Protein AF-A0A8T6WMJ4-F1 (afdb_monomer)

Solvent-accessible surface area (backbone atoms only — not comparable to full-atom values): 5506 Å² total; per-residue (Å²): 79,81,47,63,39,64,85,74,87,88,78,61,91,92,63,87,86,76,76,48,78,46,61,46,92,67,79,92,56,48,61,53,77,47,76,50,75,56,61,42,92,82,48,72,84,88,79,86,89,86,66,47,31,37,86,85,29,91,75,22,65,30,56,69,81,64,47,72,78,40,81,51,76,38,51,92,72,15,37,35,40,40,30,36,33,73

Mean predicted aligned error: 3.06 Å

Secondary structure (DSSP, 8-state):
-EEEE-SS----TT-----EEEE-S-SS--EEEEEEE--TTT----------BTTT-TT--B-SS-EEEEEEEEGGGTEEEEEEE-

Radius of gyration: 14.14 Å; Cα contacts (8 Å, |Δi|>4): 134; chains: 1; bounding box: 32×24×35 Å

Structure (mmCIF, N/CA/C/O backbone):
data_AF-A0A8T6WMJ4-F1
#
_entry.id   AF-A0A8T6WMJ4-F1
#
loop_
_atom_site.group_PDB
_atom_site.id
_atom_site.type_symbol
_atom_site.label_atom_id
_atom_site.label_alt_id
_atom_site.label_comp_id
_atom_site.label_asym_id
_atom_site.label_entity_id
_atom_site.label_seq_id
_atom_site.pdbx_PDB_ins_code
_atom_site.Cartn_x
_atom_site.Cartn_y
_atom_site.Cartn_z
_atom_site.occupancy
_atom_site.B_iso_or_equiv
_atom_site.auth_seq_id
_atom_site.auth_comp_id
_atom_site.auth_asym_id
_atom_site.auth_atom_id
_atom_site.pdbx_PDB_model_num
ATOM 1 N N . MET A 1 1 ? -14.402 9.493 1.030 1.00 86.69 1 MET A N 1
ATOM 2 C CA . MET A 1 1 ? -13.991 9.427 -0.383 1.00 86.69 1 MET A CA 1
ATOM 3 C C . MET A 1 1 ? -12.667 8.683 -0.509 1.00 86.69 1 MET A C 1
ATOM 5 O O . MET A 1 1 ? -11.876 8.728 0.417 1.00 86.69 1 MET A O 1
ATOM 9 N N . VAL A 1 2 ? -12.442 7.985 -1.627 1.00 91.06 2 VAL A N 1
ATOM 10 C CA . VAL A 1 2 ? -11.128 7.426 -1.994 1.00 91.06 2 VAL A CA 1
ATOM 11 C C . VAL A 1 2 ? -10.510 8.331 -3.056 1.00 91.06 2 VAL A C 1
ATOM 13 O O . VAL A 1 2 ? -11.195 8.671 -4.022 1.00 91.06 2 VAL A O 1
ATOM 16 N N . GLN A 1 3 ? -9.241 8.690 -2.897 1.00 93.50 3 GLN A N 1
ATOM 17 C CA . GLN A 1 3 ? -8.483 9.538 -3.815 1.00 93.50 3 GLN A CA 1
ATOM 18 C C . GLN A 1 3 ? -7.131 8.896 -4.139 1.00 93.50 3 GLN A C 1
ATOM 20 O O . GLN A 1 3 ? -6.528 8.242 -3.289 1.00 93.50 3 GLN A O 1
ATOM 25 N N . ILE A 1 4 ? -6.683 9.057 -5.387 1.00 93.94 4 ILE A N 1
ATOM 26 C CA . ILE A 1 4 ? -5.404 8.543 -5.887 1.00 93.94 4 ILE A CA 1
ATOM 27 C C . ILE A 1 4 ? -4.649 9.703 -6.528 1.00 93.94 4 ILE A C 1
ATOM 29 O O . ILE A 1 4 ? -5.182 10.344 -7.435 1.00 93.94 4 ILE A O 1
ATOM 33 N N . GLU A 1 5 ? -3.422 9.955 -6.077 1.00 95.19 5 GLU A N 1
ATOM 34 C CA . GLU A 1 5 ? -2.579 11.037 -6.589 1.00 95.19 5 GLU A CA 1
ATOM 35 C C . GLU A 1 5 ? -1.127 10.592 -6.802 1.00 95.19 5 GLU A C 1
ATOM 37 O O . GLU A 1 5 ? -0.555 9.983 -5.903 1.00 95.19 5 GLU A O 1
ATOM 42 N N . PRO A 1 6 ? -0.496 10.934 -7.937 1.00 94.88 6 PRO A N 1
ATOM 43 C CA . PRO A 1 6 ? -1.107 11.531 -9.120 1.00 94.88 6 PRO A CA 1
ATOM 44 C C . PRO A 1 6 ? -2.042 10.545 -9.841 1.00 94.88 6 PRO A C 1
ATOM 46 O O . PRO A 1 6 ? -1.853 9.332 -9.801 1.00 94.88 6 PRO A O 1
ATOM 49 N N . TYR A 1 7 ? -3.049 11.076 -10.542 1.00 90.56 7 TYR A N 1
ATOM 50 C CA . TYR A 1 7 ? -3.905 10.266 -11.420 1.00 90.56 7 TYR A CA 1
ATOM 51 C C . TYR A 1 7 ? -3.150 9.796 -12.676 1.00 90.56 7 TYR A C 1
ATOM 53 O O . TYR A 1 7 ? -3.345 8.679 -13.149 1.00 90.56 7 TYR A O 1
ATOM 61 N N . VAL A 1 8 ? -2.269 10.653 -13.199 1.00 92.44 8 VAL A N 1
ATOM 62 C CA . VAL A 1 8 ? -1.343 10.362 -14.297 1.00 92.44 8 VAL A CA 1
ATOM 63 C C . VAL A 1 8 ? -0.019 11.031 -13.969 1.00 92.44 8 VAL A C 1
ATOM 65 O O . VAL A 1 8 ? -0.006 12.188 -13.553 1.00 92.44 8 VAL A O 1
ATOM 68 N N . THR A 1 9 ? 1.078 10.320 -14.199 1.00 93.62 9 THR A N 1
ATOM 69 C CA . THR A 1 9 ? 2.419 10.901 -14.198 1.00 93.62 9 THR A CA 1
ATOM 70 C C . THR A 1 9 ? 3.209 10.417 -15.408 1.00 93.62 9 THR A C 1
ATOM 72 O O . THR A 1 9 ? 2.824 9.450 -16.071 1.00 93.62 9 THR A O 1
ATOM 75 N N . THR A 1 10 ? 4.284 11.118 -15.740 1.00 94.38 10 THR A N 1
ATOM 76 C CA . THR A 1 10 ? 5.232 10.738 -16.788 1.00 94.38 10 THR A CA 1
ATOM 77 C C . THR A 1 10 ? 6.623 10.936 -16.223 1.00 94.38 10 THR A C 1
ATOM 79 O O . THR A 1 10 ? 6.989 12.058 -15.901 1.00 94.38 10 THR A O 1
ATOM 82 N N . GLU A 1 11 ? 7.364 9.842 -16.112 1.00 94.19 11 GLU A N 1
ATOM 83 C CA . GLU A 1 11 ? 8.703 9.796 -15.524 1.00 94.19 11 GLU A CA 1
ATOM 84 C C . GLU A 1 11 ? 9.670 9.158 -16.519 1.00 94.19 11 GLU A C 1
ATOM 86 O O . GLU A 1 11 ? 9.246 8.429 -17.429 1.00 94.19 11 GLU A O 1
ATOM 91 N N . GLU A 1 12 ? 10.967 9.391 -16.335 1.00 94.94 12 GLU A N 1
ATOM 92 C CA . GLU A 1 12 ? 11.984 8.692 -17.108 1.00 94.94 12 GLU A CA 1
ATOM 93 C C . GLU A 1 12 ? 12.213 7.262 -16.589 1.00 94.94 12 GLU A C 1
ATOM 95 O O . GLU A 1 12 ? 11.851 6.875 -15.473 1.00 94.94 12 GLU A O 1
ATOM 100 N N . VAL A 1 13 ? 12.817 6.419 -17.430 1.00 93.00 13 VAL A N 1
ATOM 101 C CA . VAL A 1 13 ? 13.154 5.045 -17.038 1.00 93.00 13 VAL A CA 1
ATOM 102 C C . VAL A 1 13 ? 14.143 5.077 -15.871 1.00 93.00 13 VAL A C 1
ATOM 104 O O . VAL A 1 13 ? 15.136 5.795 -15.919 1.00 93.00 13 VAL A O 1
ATOM 107 N N . ALA A 1 14 ? 13.899 4.229 -14.869 1.00 92.06 14 ALA A N 1
ATOM 108 C CA . ALA A 1 14 ? 14.658 4.123 -13.618 1.00 92.06 14 ALA A CA 1
ATOM 109 C C . ALA A 1 14 ? 14.448 5.264 -12.603 1.00 92.06 14 ALA A C 1
ATOM 111 O O . ALA A 1 14 ? 15.016 5.199 -11.510 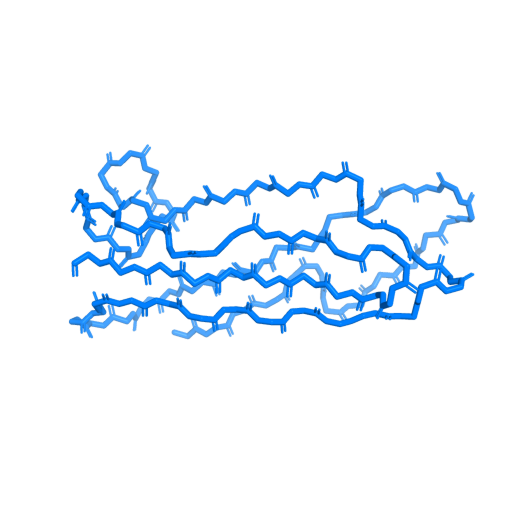1.00 92.06 14 ALA A O 1
ATOM 112 N N . GLU A 1 15 ? 13.588 6.241 -12.895 1.00 95.25 15 GLU A N 1
ATOM 113 C CA . GLU A 1 15 ? 13.101 7.174 -11.878 1.00 95.25 15 GLU A CA 1
ATOM 114 C C . GLU A 1 15 ? 12.021 6.526 -10.998 1.00 95.25 15 GLU A C 1
ATOM 116 O O . GLU A 1 15 ? 11.373 5.541 -11.364 1.00 95.25 15 GLU A O 1
ATOM 121 N N . SER A 1 16 ? 11.863 7.055 -9.783 1.00 95.25 16 SER A N 1
ATOM 122 C CA . SER A 1 16 ? 10.838 6.619 -8.832 1.00 95.25 16 SER A CA 1
ATOM 123 C C . SER A 1 16 ? 9.789 7.708 -8.672 1.00 95.25 16 SER A C 1
ATOM 125 O O . SER A 1 16 ? 10.132 8.866 -8.462 1.00 95.25 16 SER A O 1
ATOM 127 N N . PHE A 1 17 ? 8.521 7.313 -8.678 1.00 95.81 17 PHE A N 1
ATOM 128 C CA . PHE A 1 17 ? 7.392 8.178 -8.354 1.00 95.81 17 PHE A CA 1
ATOM 129 C C . PHE A 1 17 ? 6.580 7.588 -7.203 1.00 95.81 17 PHE A C 1
ATOM 131 O O . PHE A 1 17 ? 6.622 6.383 -6.937 1.00 95.81 17 PHE A O 1
ATOM 138 N N . THR A 1 18 ? 5.808 8.445 -6.542 1.00 96.50 18 THR A N 1
ATOM 139 C CA . THR A 1 18 ? 4.950 8.068 -5.416 1.00 96.50 18 THR A CA 1
ATOM 140 C C . THR A 1 18 ? 3.491 8.154 -5.831 1.00 96.50 18 THR A C 1
ATOM 142 O O . THR A 1 18 ? 3.062 9.182 -6.347 1.00 96.50 18 THR A O 1
ATOM 145 N N . ILE A 1 19 ? 2.728 7.090 -5.570 1.00 95.50 19 ILE A N 1
ATOM 146 C CA . ILE A 1 19 ? 1.265 7.101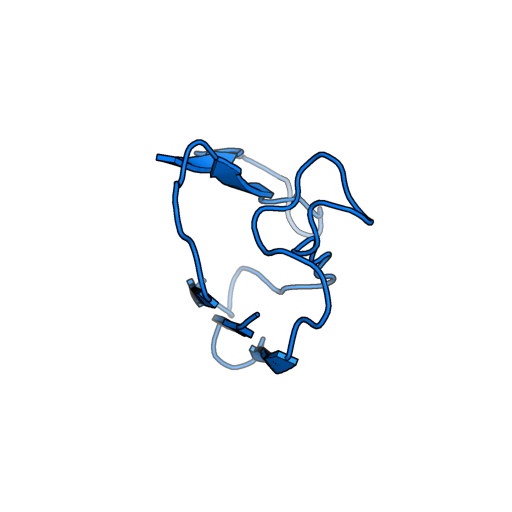 -5.650 1.00 95.50 19 ILE A CA 1
ATOM 147 C C . ILE A 1 19 ? 0.703 7.130 -4.229 1.00 95.50 19 ILE A C 1
ATOM 149 O O . ILE A 1 19 ? 0.876 6.175 -3.472 1.00 95.50 19 ILE A O 1
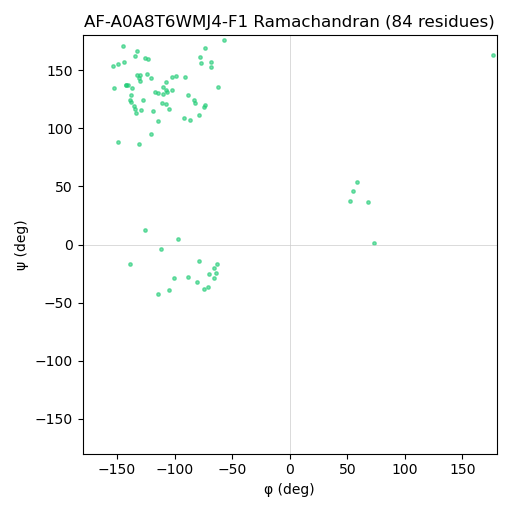ATOM 153 N N . ASN A 1 20 ? -0.005 8.199 -3.892 1.00 95.94 20 ASN A N 1
ATOM 154 C CA . ASN A 1 20 ? -0.753 8.343 -2.654 1.00 95.94 20 ASN A CA 1
ATOM 155 C C . ASN A 1 20 ? -2.164 7.791 -2.848 1.00 95.94 20 ASN A C 1
ATOM 157 O O . ASN A 1 20 ? -2.863 8.171 -3.788 1.00 95.94 20 ASN A O 1
ATOM 161 N N . VAL A 1 21 ? -2.586 6.905 -1.947 1.00 94.88 21 VAL A N 1
ATOM 162 C CA . VAL A 1 21 ? -3.963 6.410 -1.874 1.00 94.88 21 VAL A CA 1
ATOM 163 C C . VAL A 1 21 ? -4.551 6.887 -0.558 1.00 94.88 21 VAL A C 1
ATOM 165 O O . VAL A 1 21 ? -4.218 6.357 0.499 1.00 94.88 21 VAL A O 1
ATOM 168 N N . THR A 1 22 ? -5.430 7.877 -0.636 1.00 94.88 22 THR A N 1
ATOM 169 C CA . THR A 1 22 ? -6.020 8.520 0.537 1.00 94.88 22 THR A CA 1
ATOM 170 C C . THR A 1 22 ? -7.474 8.105 0.668 1.00 94.88 22 THR A C 1
ATOM 172 O O . THR A 1 22 ? -8.238 8.130 -0.300 1.00 94.88 22 THR A O 1
ATOM 175 N N . LEU A 1 23 ? -7.871 7.730 1.879 1.00 92.81 23 LEU A N 1
ATOM 176 C CA . LEU A 1 23 ? -9.268 7.608 2.264 1.00 92.81 23 LEU A CA 1
ATOM 177 C C . LEU A 1 23 ? -9.589 8.795 3.179 1.00 92.81 23 LEU A C 1
ATOM 179 O O . LEU A 1 23 ? -8.840 9.074 4.101 1.00 92.81 23 LEU A O 1
ATOM 183 N N . SER A 1 24 ? -10.680 9.505 2.920 1.00 90.75 24 SER A N 1
ATOM 184 C CA . SER A 1 24 ? -11.151 10.630 3.743 1.00 90.75 24 SER A CA 1
ATOM 185 C C . SER A 1 24 ? -12.642 10.488 4.023 1.00 90.75 24 SER A C 1
ATOM 187 O O . SER A 1 24 ? -13.317 9.711 3.351 1.00 90.75 24 SER A O 1
ATOM 189 N N . ASP A 1 25 ? -13.195 11.247 4.966 1.00 87.00 25 ASP A N 1
ATOM 190 C CA . ASP A 1 25 ? -14.650 11.429 5.122 1.00 87.00 25 ASP A CA 1
ATOM 191 C C . ASP A 1 25 ? -15.468 10.122 5.203 1.00 87.00 25 ASP A C 1
ATOM 193 O O . ASP A 1 25 ? -16.560 10.021 4.636 1.00 87.00 25 ASP A O 1
ATOM 197 N N . VAL A 1 26 ? -14.936 9.089 5.867 1.00 85.62 26 VAL A N 1
ATOM 198 C CA . VAL A 1 26 ? -15.671 7.846 6.143 1.00 85.62 26 VAL A CA 1
ATOM 199 C C . VAL A 1 26 ? -16.022 7.793 7.622 1.00 85.62 26 VAL A C 1
ATOM 201 O O . VAL A 1 26 ? -15.144 7.818 8.476 1.00 85.62 26 VAL A O 1
ATOM 204 N N . GLN A 1 27 ? -17.315 7.713 7.926 1.00 85.56 27 GLN A N 1
ATOM 205 C CA . GLN A 1 27 ? -17.801 7.525 9.292 1.00 85.56 27 GLN A CA 1
ATOM 206 C C . GLN A 1 27 ? -17.949 6.033 9.599 1.00 85.56 27 GLN A C 1
ATOM 208 O O . GLN A 1 27 ? -18.374 5.272 8.730 1.00 85.56 27 GLN A O 1
ATOM 213 N N . ASN A 1 28 ? -17.663 5.636 10.844 1.00 89.31 28 ASN A N 1
ATOM 214 C CA . ASN A 1 28 ? -17.786 4.253 11.327 1.00 89.31 28 ASN A CA 1
ATOM 215 C C . ASN A 1 28 ? -16.998 3.240 10.470 1.00 89.31 28 ASN A C 1
ATOM 217 O O . ASN A 1 28 ? -17.525 2.199 10.071 1.00 89.31 28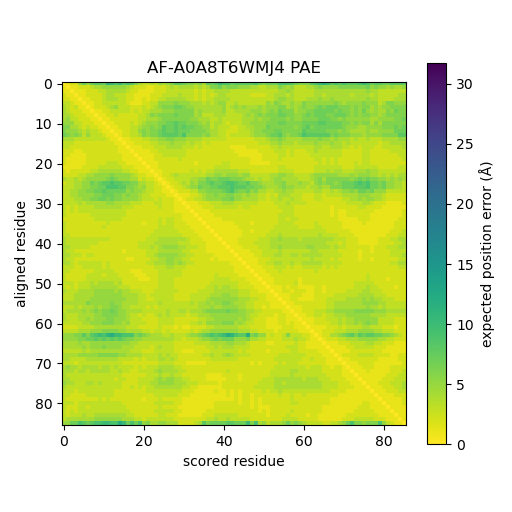 ASN A O 1
ATOM 221 N N . LEU A 1 29 ? -15.746 3.569 10.137 1.00 91.25 29 LEU A N 1
ATOM 222 C CA . LEU A 1 29 ? -14.843 2.671 9.422 1.00 91.25 29 LEU A CA 1
ATOM 223 C C . LEU A 1 29 ? -14.177 1.698 10.406 1.00 91.25 29 LEU A C 1
ATOM 225 O O . LEU A 1 29 ? -13.510 2.131 11.335 1.00 91.25 29 LEU A O 1
ATOM 229 N N . TYR A 1 30 ? -14.319 0.395 10.157 1.00 93.00 30 TYR A N 1
ATOM 230 C CA . TYR A 1 30 ? -13.761 -0.673 11.008 1.00 93.00 30 TYR A CA 1
ATOM 231 C C . TYR A 1 30 ? -12.637 -1.466 10.334 1.00 93.00 30 TYR A C 1
ATOM 233 O O . TYR A 1 30 ? -12.049 -2.374 10.912 1.00 93.00 30 TYR A O 1
ATOM 241 N N . GLY A 1 31 ? -12.346 -1.176 9.068 1.00 94.75 31 GLY A N 1
ATOM 242 C CA . GLY A 1 31 ? -11.273 -1.854 8.362 1.00 94.75 31 GLY A CA 1
ATOM 243 C C . GLY A 1 31 ? -11.159 -1.453 6.908 1.00 94.75 31 GLY A C 1
ATOM 244 O O . GLY A 1 31 ? -12.076 -0.889 6.310 1.00 94.75 31 GLY A O 1
ATOM 245 N N . VAL A 1 32 ? -10.005 -1.766 6.334 1.00 95.00 32 VAL A N 1
ATOM 246 C CA . VAL A 1 32 ? -9.660 -1.444 4.955 1.00 95.00 32 VAL A CA 1
ATOM 247 C C . VAL A 1 32 ? -9.084 -2.660 4.250 1.00 95.00 32 VAL A C 1
ATOM 249 O O . VAL A 1 32 ? -8.373 -3.482 4.829 1.00 95.00 32 VAL A O 1
ATOM 252 N N . LYS A 1 33 ? -9.376 -2.748 2.954 1.00 96.06 33 LYS A N 1
ATOM 253 C CA . LYS A 1 33 ? -8.752 -3.695 2.038 1.00 96.06 33 LYS A CA 1
ATOM 254 C C . LYS A 1 33 ? -8.348 -2.961 0.772 1.00 96.06 33 LYS A C 1
ATOM 256 O O . LYS A 1 33 ? -9.206 -2.540 0.001 1.00 96.06 33 LYS A O 1
ATOM 261 N N . VAL A 1 34 ? -7.046 -2.856 0.543 1.00 95.50 34 VAL A N 1
ATOM 262 C CA . VAL A 1 34 ? -6.469 -2.201 -0.632 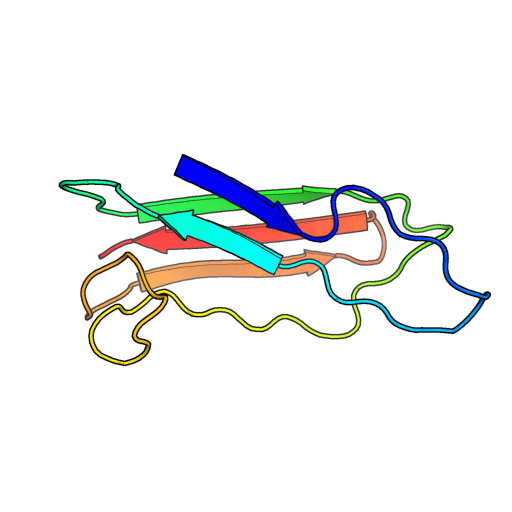1.00 95.50 34 VAL A CA 1
ATOM 263 C C . VAL A 1 34 ? -5.751 -3.247 -1.473 1.00 95.50 34 VAL A C 1
ATOM 265 O O . VAL A 1 34 ? -4.963 -4.046 -0.966 1.00 95.50 34 VAL A O 1
ATOM 268 N N . ILE A 1 35 ? -6.042 -3.269 -2.773 1.00 96.94 35 ILE A N 1
ATOM 269 C CA . ILE A 1 35 ? -5.331 -4.101 -3.746 1.00 96.94 35 ILE A CA 1
ATOM 270 C C . ILE A 1 35 ? -4.905 -3.202 -4.899 1.00 96.94 35 ILE A C 1
ATOM 272 O O . ILE A 1 35 ? -5.757 -2.715 -5.638 1.00 96.94 35 ILE A O 1
ATOM 276 N N . ILE A 1 36 ? -3.597 -3.047 -5.080 1.00 96.00 36 ILE A N 1
ATOM 277 C CA . ILE A 1 36 ? -3.010 -2.314 -6.206 1.00 96.00 36 ILE A CA 1
ATOM 278 C C . ILE A 1 36 ? -2.392 -3.334 -7.158 1.00 96.00 36 ILE A C 1
ATOM 280 O O . ILE A 1 36 ? -1.815 -4.333 -6.719 1.00 96.00 36 ILE A O 1
ATOM 284 N N . ARG A 1 37 ? -2.552 -3.111 -8.463 1.00 97.38 37 ARG A N 1
ATOM 285 C CA . ARG A 1 37 ? -1.941 -3.922 -9.518 1.00 97.38 37 ARG A CA 1
ATOM 286 C C . ARG A 1 37 ? -1.239 -3.025 -10.523 1.00 97.38 37 ARG A C 1
ATOM 288 O O . ARG A 1 37 ? -1.732 -1.939 -10.809 1.00 97.38 37 ARG A O 1
ATOM 295 N N . TRP A 1 38 ? -0.134 -3.505 -11.068 1.00 96.56 38 TRP A N 1
ATOM 296 C CA . TRP A 1 38 ? 0.634 -2.834 -12.112 1.00 96.56 38 TRP A CA 1
ATOM 297 C C . TRP A 1 38 ? 1.234 -3.865 -13.071 1.00 96.56 38 TRP A C 1
ATOM 299 O O . TRP A 1 38 ? 1.177 -5.068 -12.820 1.00 96.56 38 TRP A O 1
ATOM 309 N N . ASN A 1 39 ? 1.798 -3.394 -14.183 1.00 97.56 39 ASN A N 1
ATOM 310 C CA . ASN A 1 39 ? 2.582 -4.245 -15.072 1.00 97.56 39 ASN A CA 1
ATOM 311 C C . ASN A 1 39 ? 3.991 -4.443 -14.481 1.00 97.56 39 ASN A C 1
ATOM 313 O O . ASN A 1 39 ? 4.766 -3.487 -14.435 1.00 97.56 39 ASN A O 1
ATOM 317 N N . SER A 1 40 ? 4.308 -5.661 -14.034 1.00 97.56 40 SER A N 1
ATOM 318 C CA . SER A 1 40 ? 5.596 -6.020 -13.415 1.00 97.56 40 SER A CA 1
ATOM 319 C C . SER A 1 40 ? 6.792 -5.937 -14.357 1.00 97.56 40 SER A C 1
ATOM 321 O O . SER A 1 40 ? 7.918 -5.826 -13.884 1.00 97.56 40 SER A O 1
ATOM 323 N N . ASP A 1 41 ? 6.561 -5.962 -15.671 1.00 97.25 41 ASP A N 1
ATOM 324 C CA . ASP A 1 41 ? 7.633 -5.834 -16.662 1.00 97.25 41 ASP A CA 1
ATOM 325 C C . ASP A 1 41 ? 8.071 -4.369 -16.846 1.00 97.25 41 ASP A C 1
ATOM 327 O O . ASP A 1 41 ? 9.110 -4.103 -17.447 1.00 97.25 41 ASP A O 1
ATOM 331 N N . ILE A 1 42 ? 7.276 -3.412 -16.346 1.00 95.81 42 ILE A N 1
ATOM 332 C CA . ILE A 1 42 ? 7.504 -1.965 -16.501 1.00 95.81 42 ILE A CA 1
ATOM 333 C C . ILE A 1 42 ? 7.807 -1.305 -15.152 1.00 95.81 42 ILE A C 1
ATOM 335 O O . ILE A 1 42 ? 8.678 -0.443 -15.070 1.00 95.81 42 ILE A O 1
ATOM 339 N N . LEU A 1 43 ? 7.075 -1.681 -14.100 1.00 96.44 43 LEU A N 1
ATOM 340 C CA . LEU A 1 43 ? 7.127 -1.030 -12.792 1.00 96.44 43 LEU A CA 1
ATOM 341 C C . LEU A 1 43 ? 7.454 -2.027 -11.680 1.00 96.44 43 LEU A C 1
ATOM 343 O O . LEU A 1 43 ? 6.984 -3.166 -11.673 1.00 96.44 43 LEU A O 1
ATOM 347 N N . GLN A 1 44 ? 8.177 -1.546 -10.672 1.00 96.06 44 GLN A N 1
ATOM 348 C CA . GLN A 1 44 ? 8.437 -2.266 -9.429 1.00 96.06 44 GLN A CA 1
ATOM 349 C C . GLN A 1 44 ? 8.115 -1.377 -8.229 1.00 96.06 44 GLN A C 1
ATOM 351 O O . GLN A 1 44 ? 8.422 -0.186 -8.225 1.00 96.06 44 GLN A O 1
ATOM 356 N N . VAL A 1 45 ? 7.527 -1.959 -7.186 1.00 96.62 45 VAL A N 1
ATOM 357 C CA . VAL A 1 45 ? 7.356 -1.265 -5.909 1.00 96.62 45 VAL A CA 1
ATOM 358 C C . VAL A 1 45 ? 8.649 -1.382 -5.118 1.00 96.62 45 VAL A C 1
ATOM 360 O O . VAL A 1 45 ? 9.109 -2.489 -4.822 1.00 96.62 45 VAL A O 1
ATOM 363 N N . VAL A 1 46 ? 9.214 -0.229 -4.767 1.00 96.38 46 VAL A N 1
ATOM 364 C CA . VAL A 1 46 ? 10.467 -0.119 -4.006 1.00 96.38 46 VAL A CA 1
ATOM 365 C C . VAL A 1 46 ? 10.234 0.169 -2.523 1.00 96.38 46 VAL A C 1
ATOM 367 O O . VAL A 1 46 ? 11.029 -0.244 -1.683 1.00 96.38 46 VAL A O 1
ATOM 370 N N . ASN A 1 47 ? 9.137 0.847 -2.184 1.00 96.56 47 ASN A N 1
ATOM 371 C CA . ASN A 1 47 ? 8.774 1.192 -0.816 1.00 96.56 47 ASN A CA 1
ATOM 372 C C . ASN A 1 47 ? 7.253 1.350 -0.684 1.00 96.56 47 ASN A C 1
ATOM 374 O O . ASN A 1 47 ? 6.569 1.645 -1.664 1.00 96.56 47 ASN A O 1
ATOM 378 N N . VAL A 1 48 ? 6.740 1.131 0.526 1.00 96.69 48 VAL A N 1
ATOM 379 C CA . VAL A 1 48 ? 5.343 1.370 0.888 1.00 96.69 48 VAL A CA 1
ATOM 380 C C . VAL A 1 48 ? 5.314 2.026 2.265 1.00 96.69 48 VAL A C 1
ATOM 382 O O . VAL A 1 48 ? 5.903 1.490 3.204 1.00 96.69 48 VAL A O 1
ATOM 385 N N . ASP A 1 49 ? 4.597 3.142 2.375 1.00 95.88 49 ASP A N 1
ATOM 386 C CA . ASP A 1 49 ? 4.300 3.833 3.631 1.00 95.88 49 ASP A CA 1
ATOM 387 C C . ASP A 1 49 ? 2.801 3.694 3.937 1.00 95.88 49 ASP A C 1
ATOM 389 O O . ASP A 1 49 ? 1.959 4.035 3.105 1.00 95.88 49 ASP A O 1
ATOM 393 N N . VAL A 1 50 ? 2.460 3.124 5.095 1.00 95.69 50 VAL A N 1
ATOM 394 C CA . VAL A 1 50 ? 1.076 2.817 5.490 1.00 95.69 50 VAL A CA 1
ATOM 395 C C . VAL A 1 50 ? 0.731 3.588 6.756 1.00 95.69 50 VAL A C 1
ATOM 397 O O . VAL A 1 50 ? 1.269 3.301 7.823 1.00 95.69 50 VAL A O 1
ATOM 400 N N . ARG A 1 51 ? -0.227 4.512 6.641 1.00 95.56 51 ARG A N 1
ATOM 401 C CA . ARG A 1 51 ? -0.699 5.379 7.728 1.00 95.56 51 ARG A CA 1
ATOM 402 C C . ARG A 1 51 ? -2.187 5.157 7.949 1.00 95.56 51 ARG A C 1
ATOM 404 O O . ARG A 1 51 ? -3.018 5.675 7.211 1.00 95.56 51 ARG A O 1
ATOM 411 N N . LEU A 1 52 ? -2.520 4.293 8.903 1.00 94.50 52 LEU A N 1
ATOM 412 C CA . LEU A 1 52 ? -3.910 3.906 9.164 1.00 94.50 52 LEU A CA 1
ATOM 413 C C . LEU A 1 52 ? -4.479 4.555 10.427 1.00 94.50 52 LEU A C 1
ATOM 415 O O . LEU A 1 52 ? -5.641 4.945 10.390 1.00 94.50 52 LEU A O 1
ATOM 419 N N . GLY A 1 53 ? -3.685 4.668 11.497 1.00 94.88 53 GLY A N 1
ATOM 420 C CA . GLY A 1 53 ? -4.117 5.175 12.805 1.00 94.88 53 GLY A CA 1
ATOM 421 C C . GLY A 1 53 ? -4.313 6.678 12.808 1.00 94.88 53 GLY A C 1
ATOM 422 O O . GLY A 1 53 ? -3.357 7.409 12.562 1.00 94.88 53 GLY A O 1
ATOM 423 N N . VAL A 1 54 ? -5.536 7.134 13.080 1.00 93.69 54 VAL A N 1
ATOM 424 C CA . VAL A 1 54 ? -5.874 8.564 13.120 1.00 93.69 54 VAL A CA 1
ATOM 425 C C . VAL A 1 54 ? -5.251 9.274 14.330 1.00 93.69 54 VAL A C 1
ATOM 427 O O . VAL A 1 54 ? -4.988 10.475 14.287 1.00 93.69 54 VAL A O 1
ATOM 430 N N . GLU A 1 55 ? -4.957 8.546 15.409 1.00 94.75 55 GLU A N 1
ATOM 431 C CA . GLU A 1 55 ? -4.303 9.093 16.598 1.00 94.75 55 GLU A CA 1
ATOM 432 C C . GLU A 1 55 ? -2.780 9.228 16.437 1.00 94.75 55 GLU A C 1
ATOM 434 O O . GLU A 1 55 ? -2.187 10.151 17.000 1.00 94.75 55 GLU A O 1
ATOM 439 N N . SER A 1 56 ? -2.135 8.342 15.669 1.00 94.75 56 SER A N 1
ATOM 440 C CA . SER A 1 56 ? -0.699 8.417 15.351 1.00 94.75 56 SER A CA 1
ATOM 441 C C . SER A 1 56 ? -0.389 9.248 14.103 1.00 94.75 56 SER A C 1
ATOM 443 O O . SER A 1 56 ? 0.693 9.830 14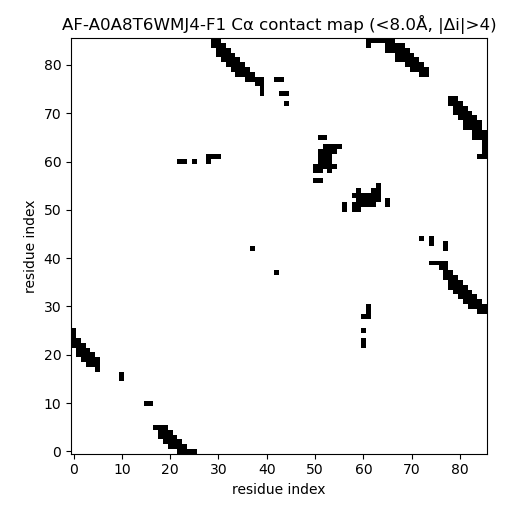.004 1.00 94.75 56 SER A O 1
ATOM 445 N N . HIS A 1 57 ? -1.329 9.327 13.163 1.00 93.06 57 HIS A N 1
ATOM 446 C CA . HIS A 1 57 ? -1.182 10.009 11.885 1.00 93.06 57 HIS A CA 1
ATOM 447 C C . HIS A 1 57 ? -2.438 10.835 11.608 1.00 93.06 57 HIS A C 1
ATOM 449 O O . HIS A 1 57 ? -3.530 10.295 11.476 1.00 93.06 57 HIS A O 1
ATOM 455 N N . SER A 1 58 ? -2.299 12.156 11.471 1.00 91.38 58 SER A N 1
ATOM 456 C CA . SER A 1 58 ? -3.451 13.044 11.242 1.00 91.38 58 SER A CA 1
ATOM 457 C C . SER A 1 58 ? -4.197 12.775 9.924 1.00 91.3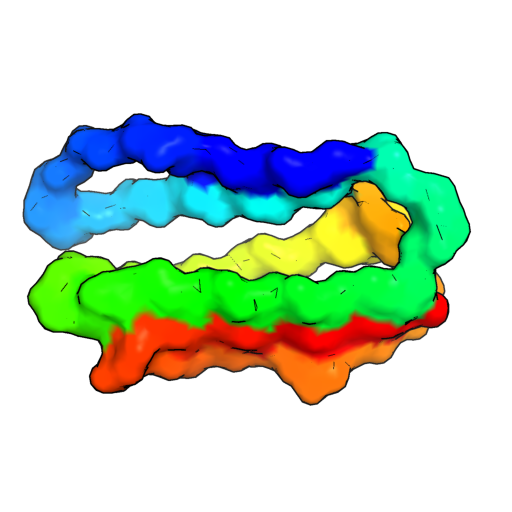8 58 SER A C 1
ATOM 459 O O . SER A 1 58 ? -5.310 13.257 9.748 1.00 91.38 58 SER A O 1
ATOM 461 N N . ASP A 1 59 ? -3.565 12.055 8.994 1.00 90.00 59 ASP A N 1
ATOM 462 C CA . ASP A 1 59 ? -4.097 11.574 7.713 1.00 90.00 59 ASP A CA 1
ATOM 463 C C . ASP A 1 59 ? -4.608 10.114 7.764 1.00 90.00 59 ASP A C 1
ATOM 465 O O . ASP A 1 59 ? -5.017 9.571 6.737 1.00 90.00 59 ASP A O 1
ATOM 469 N N . GLY A 1 60 ? -4.608 9.480 8.943 1.00 92.56 60 GLY A N 1
ATOM 470 C CA . GLY A 1 60 ? -5.188 8.158 9.187 1.00 92.56 60 GLY A CA 1
ATOM 471 C C . GLY A 1 60 ? -6.723 8.153 9.226 1.00 92.56 60 GLY A C 1
ATOM 472 O O . GLY A 1 60 ? -7.380 9.192 9.269 1.00 92.56 60 GLY A O 1
ATOM 473 N N . VAL A 1 61 ? -7.310 6.952 9.213 1.00 92.19 61 VAL A N 1
ATOM 474 C CA . VAL A 1 61 ? -8.771 6.732 9.103 1.00 92.19 61 VAL A CA 1
ATOM 475 C C . VAL A 1 61 ? -9.331 5.640 10.012 1.00 92.19 61 VAL A C 1
ATOM 477 O O . VAL A 1 61 ? -10.544 5.568 10.192 1.00 92.19 61 VAL A O 1
ATOM 480 N N . LEU A 1 62 ? -8.480 4.767 10.545 1.00 94.44 62 LEU A N 1
ATOM 481 C CA . LEU A 1 62 ? -8.849 3.774 11.548 1.00 94.44 62 LEU A CA 1
ATOM 482 C C . LEU A 1 62 ? -8.449 4.307 12.922 1.00 94.44 62 LEU A C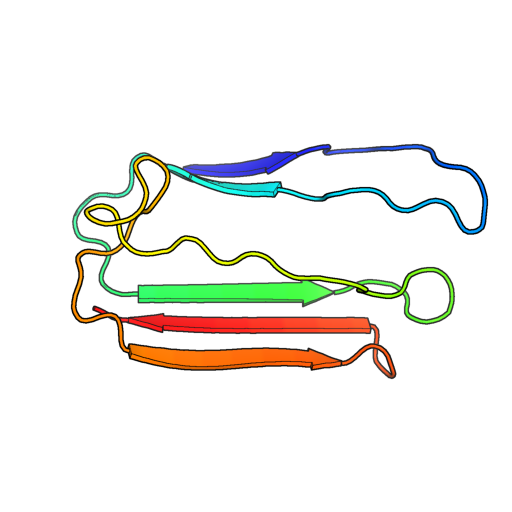 1
ATOM 484 O O . LEU A 1 62 ? -7.419 4.966 13.045 1.00 94.44 62 LEU A O 1
ATOM 488 N N . HIS A 1 63 ? -9.248 4.004 13.938 1.00 93.56 63 HIS A N 1
ATOM 489 C CA . HIS A 1 63 ? -8.832 4.217 15.321 1.00 93.56 63 HIS A CA 1
ATOM 490 C C . HIS A 1 63 ? -7.692 3.250 15.684 1.00 93.56 63 HIS A C 1
ATOM 492 O O . HIS A 1 63 ? -7.521 2.224 15.021 1.00 93.56 63 HIS A O 1
ATOM 498 N N . GLU A 1 64 ? -6.884 3.587 16.691 1.00 90.12 64 GLU A N 1
ATOM 499 C CA . GLU A 1 64 ? -5.793 2.723 17.182 1.00 90.12 64 GLU A CA 1
ATOM 500 C C . GLU A 1 64 ? -6.279 1.323 17.629 1.00 90.12 64 GLU A C 1
ATOM 502 O O . GLU A 1 64 ? -7.466 1.008 17.596 1.00 90.12 64 GLU A O 1
ATOM 507 N N . ASP A 1 65 ? -5.334 0.454 18.005 1.00 93.62 65 ASP A N 1
ATOM 508 C CA . ASP A 1 65 ? -5.508 -1.007 18.131 1.00 93.62 65 ASP A CA 1
ATOM 509 C C . ASP A 1 65 ? -5.717 -1.712 16.776 1.00 93.62 65 ASP A C 1
ATOM 511 O O . ASP A 1 65 ? -6.438 -2.699 16.635 1.00 93.62 65 ASP A O 1
ATOM 515 N N . ILE A 1 66 ? -5.012 -1.217 15.755 1.00 95.94 66 ILE A N 1
ATOM 516 C CA . ILE A 1 66 ? -5.118 -1.700 14.378 1.00 95.94 66 ILE A CA 1
ATOM 517 C C . ILE A 1 66 ? -4.452 -3.067 14.215 1.00 95.94 66 ILE A C 1
ATOM 519 O O . ILE A 1 66 ? -3.234 -3.228 14.335 1.00 95.94 66 ILE A O 1
ATOM 523 N N . PHE A 1 67 ? -5.247 -4.051 13.812 1.00 96.75 67 PHE A N 1
ATOM 524 C CA . PHE A 1 67 ? -4.793 -5.367 13.403 1.00 96.75 67 PHE A CA 1
ATOM 525 C C . PHE A 1 67 ? -4.548 -5.426 11.891 1.00 96.75 67 PHE A C 1
ATOM 527 O O . PHE A 1 67 ? -5.485 -5.443 11.090 1.00 96.75 67 PHE A O 1
ATOM 534 N N . VAL A 1 68 ? -3.278 -5.504 11.483 1.00 97.00 68 VAL A N 1
ATOM 535 C CA . VAL A 1 68 ? -2.890 -5.694 10.077 1.00 97.00 68 VAL A CA 1
ATOM 536 C C . VAL A 1 68 ? -2.869 -7.186 9.742 1.00 97.00 68 VAL A C 1
ATOM 538 O O . VAL A 1 68 ? -1.966 -7.919 10.138 1.00 97.00 68 VAL A O 1
ATOM 541 N N . VAL A 1 69 ? -3.858 -7.634 8.968 1.00 97.19 69 VAL A N 1
ATOM 542 C CA . VAL A 1 69 ? -3.985 -9.019 8.485 1.00 97.19 69 VAL A CA 1
ATOM 543 C C . VAL A 1 69 ? -2.980 -9.307 7.369 1.00 97.19 69 VAL A C 1
ATOM 545 O O . VAL A 1 69 ? -2.443 -10.411 7.275 1.00 97.19 69 VAL A O 1
ATOM 548 N N . LYS A 1 70 ? -2.749 -8.333 6.479 1.00 97.81 70 LYS A N 1
ATOM 549 C CA . LYS A 1 70 ? -1.845 -8.485 5.333 1.00 97.81 70 LYS A CA 1
ATOM 550 C C . LYS A 1 70 ? -1.263 -7.142 4.921 1.00 97.81 70 LYS A C 1
ATOM 552 O O . LYS A 1 70 ? -2.013 -6.189 4.777 1.00 97.81 70 LYS A O 1
ATOM 557 N N . ASN A 1 71 ? 0.042 -7.086 4.677 1.00 97.56 71 ASN A N 1
ATOM 558 C CA . ASN A 1 71 ? 0.729 -5.932 4.096 1.00 97.56 71 ASN A CA 1
ATOM 559 C C . ASN A 1 71 ? 1.928 -6.439 3.288 1.00 97.56 71 ASN A C 1
ATOM 561 O O . ASN A 1 71 ? 3.011 -6.645 3.828 1.00 97.56 71 ASN A O 1
ATOM 565 N N . GLU A 1 72 ? 1.703 -6.749 2.013 1.00 97.44 72 GLU A N 1
ATOM 566 C CA . GLU A 1 72 ? 2.703 -7.424 1.183 1.00 97.44 72 GLU A CA 1
ATOM 567 C C . GLU A 1 72 ? 2.694 -6.900 -0.253 1.00 97.44 72 GLU A C 1
ATOM 569 O O . GLU A 1 72 ? 1.632 -6.760 -0.873 1.00 97.44 72 GLU A O 1
ATOM 574 N N . SER A 1 73 ? 3.891 -6.696 -0.807 1.00 96.88 73 SER A N 1
ATOM 575 C CA . SER A 1 73 ? 4.122 -6.480 -2.233 1.00 96.88 73 SER A CA 1
ATOM 576 C C . SER A 1 73 ? 4.666 -7.749 -2.900 1.00 96.88 73 SER A C 1
ATOM 578 O O . SER A 1 73 ? 5.413 -8.538 -2.322 1.00 96.88 73 SER A O 1
ATOM 580 N N . ARG A 1 74 ? 4.250 -7.964 -4.144 1.00 97.50 74 ARG A N 1
ATOM 581 C CA . ARG A 1 74 ? 4.640 -9.061 -5.028 1.00 97.50 74 ARG A CA 1
ATOM 582 C C . ARG A 1 74 ? 5.029 -8.458 -6.371 1.00 97.50 74 ARG A C 1
ATOM 584 O O . ARG A 1 74 ? 4.189 -8.308 -7.259 1.00 97.50 74 ARG A O 1
ATOM 591 N N . ASN A 1 75 ? 6.295 -8.059 -6.480 1.00 97.00 75 ASN A N 1
ATOM 592 C CA . ASN A 1 75 ? 6.844 -7.440 -7.690 1.00 97.00 75 ASN A CA 1
ATOM 593 C C . ASN A 1 75 ? 6.872 -8.409 -8.880 1.00 97.00 75 ASN A C 1
ATOM 595 O O . ASN A 1 75 ? 6.693 -7.975 -10.008 1.00 97.00 75 ASN A O 1
ATOM 599 N N . ASP A 1 76 ? 6.991 -9.713 -8.630 1.00 97.62 76 ASP A N 1
ATOM 600 C CA . ASP A 1 76 ? 6.991 -10.770 -9.650 1.00 97.62 76 ASP A CA 1
ATOM 601 C C . ASP A 1 76 ? 5.665 -10.901 -10.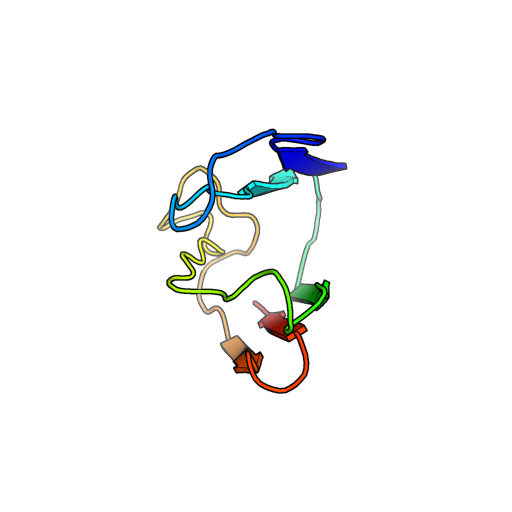420 1.00 97.62 76 ASP A C 1
ATOM 603 O O . ASP A 1 76 ? 5.656 -11.388 -11.544 1.00 97.62 76 ASP A O 1
ATOM 607 N N . ILE A 1 77 ? 4.547 -10.475 -9.822 1.00 97.62 77 ILE A N 1
ATOM 608 C CA . ILE A 1 77 ? 3.207 -10.504 -10.441 1.00 97.62 77 ILE A CA 1
ATOM 609 C C . ILE A 1 77 ? 2.516 -9.134 -10.436 1.00 97.62 77 ILE A C 1
ATOM 611 O O . ILE A 1 77 ? 1.302 -9.051 -10.634 1.00 97.62 77 ILE A O 1
ATOM 615 N N . GLY A 1 78 ? 3.262 -8.073 -10.129 1.00 98.00 78 GLY A N 1
ATOM 616 C CA . GLY A 1 78 ? 2.774 -6.698 -10.140 1.00 98.00 78 GLY A CA 1
ATOM 617 C C . GLY A 1 78 ? 1.583 -6.454 -9.213 1.00 98.00 78 GLY A C 1
ATOM 618 O O . GLY A 1 78 ? 0.527 -6.003 -9.663 1.00 98.00 78 GLY A O 1
ATOM 619 N N . LYS A 1 79 ? 1.698 -6.808 -7.925 1.00 98.25 79 LYS A N 1
ATOM 620 C CA . LYS A 1 79 ? 0.580 -6.710 -6.972 1.00 98.25 79 LYS A CA 1
ATOM 621 C C . LYS A 1 79 ? 0.996 -6.269 -5.572 1.00 98.25 79 LYS A C 1
ATOM 623 O O . LYS A 1 79 ? 1.920 -6.823 -4.993 1.00 98.25 79 LYS A O 1
ATOM 628 N N . TYR A 1 80 ? 0.218 -5.375 -4.971 1.00 97.94 80 TYR A N 1
ATOM 629 C CA . TYR A 1 80 ? 0.281 -5.025 -3.550 1.00 97.94 80 TYR A CA 1
ATOM 630 C C . TYR A 1 80 ? -1.065 -5.305 -2.873 1.00 97.94 80 TYR A C 1
ATOM 632 O O . TYR A 1 80 ? -2.121 -5.134 -3.494 1.00 97.94 80 TYR A O 1
ATOM 640 N N . ARG A 1 81 ? -1.046 -5.777 -1.621 1.00 98.06 81 ARG A N 1
ATOM 641 C CA . ARG A 1 81 ? -2.255 -6.039 -0.826 1.00 98.06 81 ARG A CA 1
ATOM 642 C C . ARG A 1 81 ? -2.074 -5.582 0.619 1.00 98.06 81 ARG A C 1
ATOM 644 O O . ARG A 1 81 ? -1.186 -6.087 1.303 1.00 98.06 81 ARG A O 1
ATOM 651 N N . LEU A 1 82 ? -2.992 -4.726 1.064 1.00 97.94 82 LEU A N 1
ATOM 652 C CA . LEU A 1 82 ? -3.167 -4.294 2.449 1.00 97.94 82 LEU A CA 1
ATOM 653 C C . LEU A 1 82 ? -4.542 -4.738 2.955 1.00 97.94 82 LEU A C 1
ATOM 655 O O . LEU A 1 82 ? -5.545 -4.517 2.277 1.00 97.94 82 LEU A O 1
ATOM 659 N N . GLU A 1 83 ? -4.595 -5.354 4.128 1.00 97.94 83 GLU A N 1
ATOM 660 C CA . GLU A 1 83 ? -5.820 -5.694 4.853 1.00 97.94 83 GLU A CA 1
ATOM 661 C C . GLU A 1 83 ? -5.606 -5.385 6.331 1.00 97.94 83 GLU A C 1
ATOM 663 O O . GLU A 1 83 ? -4.670 -5.915 6.929 1.00 97.94 83 GLU A O 1
ATOM 668 N N . ALA A 1 84 ? -6.452 -4.532 6.903 1.00 97.50 84 ALA A N 1
ATOM 669 C CA . ALA A 1 84 ? -6.362 -4.124 8.300 1.00 97.50 84 ALA A CA 1
ATOM 670 C C . ALA A 1 84 ? -7.745 -3.818 8.890 1.00 97.50 84 ALA A C 1
ATOM 672 O O . ALA A 1 84 ? -8.663 -3.475 8.143 1.00 97.50 84 ALA A O 1
ATOM 673 N N . ALA A 1 85 ? -7.881 -3.936 10.208 1.00 96.50 85 ALA A N 1
ATOM 674 C CA . ALA A 1 85 ? -9.100 -3.638 10.960 1.00 96.50 85 ALA A CA 1
ATOM 675 C C . ALA A 1 85 ? -8.772 -3.024 12.330 1.00 96.50 85 ALA A C 1
ATOM 677 O O . ALA A 1 85 ? -7.667 -3.239 12.819 1.00 96.50 85 ALA A O 1
ATOM 678 N N . SER A 1 86 ? -9.715 -2.283 12.916 1.00 92.12 86 SER A N 1
ATOM 679 C CA . SER A 1 86 ? -9.697 -1.737 14.287 1.00 92.12 86 SER A CA 1
ATOM 680 C C . SER A 1 86 ? -11.032 -2.075 14.949 1.00 92.12 86 SER A C 1
ATOM 682 O O . SER A 1 86 ? -12.069 -1.943 14.248 1.00 92.12 86 SER A O 1
#

Foldseek 3Di:
DWDWPPPDDDDDQPDDDDIDIADDDDPPFFKDKDKDFDDLVRDADPDDDDAADCVVDVRHDAHPPKDWPDFDDDSVGRMTITIIGD

Sequence (86 aa):
MVQIEPYVTTEEVAESFTINVTLSDVQNLYGVKVIIRWNSDILQVVNVDVRLGVESHSDGVLHEDIFVVKNESRNDIGKYRLEAAS

pLDDT: mean 94.72, std 2.87, range [85.56, 98.25]